Protein AF-L9VVY2-F1 (afdb_monomer_lite)

Foldseek 3Di:
DVVVVVVLVVVLVVLLVVLVVLLVVLVVVLVVCVVVVNVVSVVVSVVSNVVSVVVNVVSVVVVVD

Radius of gyration: 15.57 Å; chains: 1; bounding box: 33×15×44 Å

pLDDT: mean 87.27, std 6.79, range [58.5, 94.38]

Organism: NCBI:txid1230460

Secondary structure (DSSP, 8-state):
-HHHHHHHHHHHHHHHHHHHHHHHHHHHHHHHHHHTT-HHHHHHHHHHHHHHHHHHHHHHHHHT-

Structure (mmCIF, N/CA/C/O backbone):
data_AF-L9VVY2-F1
#
_entry.id   AF-L9VVY2-F1
#
loop_
_atom_site.group_PDB
_atom_site.id
_atom_site.type_symbol
_atom_site.label_atom_id
_atom_site.label_alt_id
_atom_site.label_comp_id
_atom_site.label_asym_id
_atom_site.label_entity_id
_atom_site.label_seq_id
_atom_site.pdbx_PDB_ins_code
_atom_site.Cartn_x
_atom_site.Cartn_y
_atom_site.Cartn_z
_atom_site.occupancy
_atom_site.B_iso_or_equiv
_atom_site.auth_seq_id
_atom_site.auth_comp_id
_atom_site.auth_asym_id
_atom_site.auth_atom_id
_atom_site.pdbx_PDB_model_num
ATOM 1 N N . MET A 1 1 ? -24.086 -2.047 23.347 1.00 64.12 1 MET A N 1
ATOM 2 C CA . MET A 1 1 ? -22.755 -1.397 23.294 1.00 64.12 1 MET A CA 1
ATOM 3 C C . MET A 1 1 ? -21.613 -2.374 22.993 1.00 64.12 1 MET A C 1
ATOM 5 O O . MET A 1 1 ? -20.968 -2.194 21.972 1.00 64.12 1 MET A O 1
ATOM 9 N N . ARG A 1 2 ? -21.384 -3.440 23.784 1.00 80.62 2 ARG A N 1
ATOM 10 C CA . ARG A 1 2 ? -20.261 -4.391 23.569 1.00 80.62 2 ARG A CA 1
ATOM 11 C C . ARG A 1 2 ? -20.221 -5.041 22.175 1.00 80.62 2 ARG A C 1
ATOM 13 O O . ARG A 1 2 ? -19.157 -5.126 21.581 1.00 80.62 2 ARG A O 1
ATOM 20 N N . GLN A 1 3 ? -21.368 -5.461 21.638 1.00 78.56 3 GLN A N 1
ATOM 21 C CA . GLN A 1 3 ? -21.439 -6.062 20.297 1.00 78.56 3 GLN A CA 1
ATOM 22 C C . GLN A 1 3 ? -21.099 -5.065 19.179 1.00 78.56 3 GLN A C 1
ATOM 24 O O . GLN A 1 3 ? -20.391 -5.425 18.248 1.00 78.56 3 GLN A O 1
ATOM 29 N N . LEU A 1 4 ? -21.528 -3.805 19.302 1.00 75.81 4 LEU A N 1
ATOM 30 C CA . LEU A 1 4 ? -21.211 -2.759 18.322 1.00 75.81 4 LEU A CA 1
ATOM 31 C C . LEU A 1 4 ? -19.701 -2.491 18.266 1.00 75.81 4 LEU A C 1
ATOM 33 O O . LEU A 1 4 ? -19.132 -2.430 17.185 1.00 75.81 4 LEU A O 1
ATOM 37 N N . MET A 1 5 ? -19.038 -2.420 19.422 1.00 80.31 5 MET A N 1
ATOM 38 C CA . MET A 1 5 ? -17.589 -2.201 19.501 1.00 80.31 5 MET A CA 1
ATOM 39 C C . MET A 1 5 ? -16.787 -3.347 18.858 1.00 80.31 5 MET A C 1
ATOM 41 O O . MET A 1 5 ? -15.804 -3.104 18.163 1.00 80.31 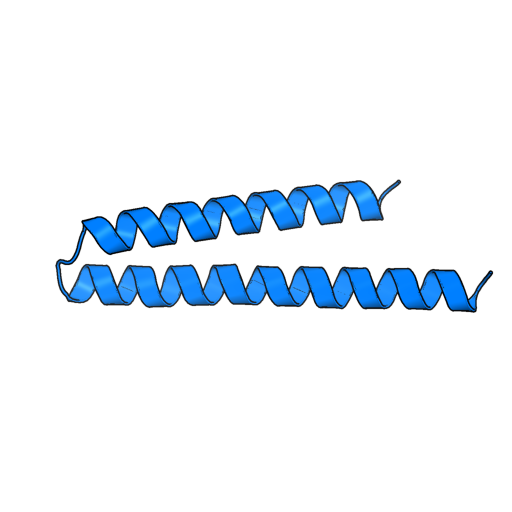5 MET A O 1
ATOM 45 N N . VAL A 1 6 ? -17.241 -4.594 19.030 1.00 81.81 6 VAL A N 1
ATOM 46 C CA . VAL A 1 6 ? -16.638 -5.776 18.387 1.00 81.81 6 VAL A CA 1
ATOM 47 C C . VAL A 1 6 ? -16.791 -5.721 16.864 1.00 81.81 6 VAL A C 1
ATOM 49 O O . VAL A 1 6 ? -15.833 -6.001 16.148 1.00 81.81 6 VAL A O 1
ATOM 52 N N . VAL A 1 7 ? -17.960 -5.309 16.366 1.00 84.75 7 VAL A N 1
ATOM 53 C CA . VAL A 1 7 ? -18.206 -5.155 14.924 1.00 84.75 7 VAL A CA 1
ATOM 54 C C . VAL A 1 7 ? -17.298 -4.080 14.322 1.00 84.75 7 VAL A C 1
ATOM 56 O O . VAL A 1 7 ? -16.660 -4.336 13.307 1.00 84.75 7 VAL A O 1
ATOM 59 N N . PHE A 1 8 ? -17.163 -2.916 14.964 1.00 81.94 8 PHE A N 1
ATOM 60 C CA . PHE A 1 8 ? -16.243 -1.869 14.500 1.00 81.94 8 PHE A CA 1
ATOM 61 C C . PHE A 1 8 ? -14.777 -2.327 14.499 1.00 81.94 8 PHE A C 1
ATOM 63 O O . PHE A 1 8 ? -14.055 -2.055 13.539 1.00 81.94 8 PHE A O 1
ATOM 70 N N . GLY A 1 9 ? -14.349 -3.069 15.527 1.00 83.50 9 GLY A N 1
ATOM 71 C CA . GLY A 1 9 ? -13.000 -3.634 15.592 1.00 83.50 9 GLY A CA 1
ATOM 72 C C . GLY A 1 9 ? -12.706 -4.612 14.451 1.00 83.50 9 GLY A C 1
ATOM 73 O O . GLY A 1 9 ? -11.673 -4.496 13.794 1.00 83.50 9 GLY A O 1
ATOM 74 N N . ILE A 1 10 ? -13.633 -5.533 14.165 1.00 88.31 10 ILE A N 1
ATOM 75 C CA . ILE A 1 10 ? -13.488 -6.491 13.058 1.00 88.31 10 ILE A CA 1
ATOM 76 C C . ILE A 1 10 ? -13.485 -5.764 11.709 1.00 88.31 10 ILE A C 1
ATOM 78 O O . ILE A 1 10 ? -12.603 -6.010 10.891 1.00 88.31 10 ILE A O 1
ATOM 82 N N . SER A 1 11 ? -14.421 -4.839 11.481 1.00 87.31 11 SER A N 1
ATOM 83 C CA . SER A 1 11 ? -14.507 -4.095 10.219 1.00 87.31 11 SER A CA 1
ATOM 84 C C . SER A 1 11 ? -13.240 -3.285 9.937 1.00 87.31 11 SER A C 1
ATOM 86 O O . SER A 1 11 ? -12.760 -3.273 8.803 1.00 87.31 11 SER A O 1
ATOM 88 N N . SER A 1 12 ? -12.656 -2.660 10.964 1.00 86.81 12 SER A N 1
ATOM 89 C CA . SER A 1 12 ? -11.375 -1.954 10.852 1.00 86.81 12 SER A CA 1
ATOM 90 C C . SER A 1 12 ? -10.235 -2.907 10.479 1.00 86.81 12 SER A C 1
ATOM 92 O O . SER A 1 12 ? -9.502 -2.652 9.525 1.00 86.81 12 SER A O 1
ATOM 94 N N . ALA A 1 13 ? -10.134 -4.058 11.151 1.00 87.19 13 ALA A N 1
ATOM 95 C CA . ALA A 1 13 ? -9.107 -5.056 10.855 1.00 87.19 13 ALA A CA 1
ATOM 96 C C . ALA A 1 13 ? -9.219 -5.613 9.423 1.00 87.19 13 ALA A C 1
ATOM 98 O O . ALA A 1 13 ? -8.217 -5.706 8.714 1.00 87.19 13 ALA A O 1
ATOM 99 N N . VAL A 1 14 ? -10.436 -5.928 8.967 1.00 93.00 14 VAL A N 1
ATOM 100 C CA . VAL A 1 14 ? -10.695 -6.415 7.600 1.00 93.00 14 VAL A CA 1
ATOM 101 C C . VAL A 1 14 ? -10.346 -5.351 6.561 1.00 93.00 14 VAL A C 1
ATOM 103 O O . VAL A 1 14 ? -9.714 -5.654 5.547 1.00 93.00 14 VAL A O 1
ATOM 106 N N . THR A 1 15 ? -10.703 -4.094 6.827 1.00 91.06 15 THR A N 1
ATOM 107 C CA . THR A 1 15 ? -10.363 -2.970 5.946 1.00 91.06 15 THR A CA 1
ATOM 108 C C . THR A 1 15 ? -8.847 -2.801 5.852 1.00 91.06 15 THR A C 1
ATOM 110 O O . THR A 1 15 ? -8.308 -2.731 4.751 1.00 91.06 15 THR A O 1
ATOM 113 N N . GLY A 1 16 ? -8.139 -2.821 6.985 1.00 89.81 16 GLY A N 1
ATOM 114 C CA . GLY A 1 16 ? -6.679 -2.720 7.022 1.00 89.81 16 GLY A CA 1
ATOM 115 C C . GLY A 1 16 ? -5.984 -3.847 6.252 1.00 89.81 16 GLY A C 1
ATOM 116 O O . GLY A 1 16 ? -5.082 -3.580 5.459 1.00 89.81 16 GLY A O 1
ATOM 117 N N . LEU A 1 17 ? -6.446 -5.092 6.416 1.00 93.19 17 LEU A N 1
ATOM 118 C CA . LEU A 1 17 ? -5.942 -6.245 5.660 1.00 93.19 17 LEU A CA 1
ATOM 119 C C . LEU A 1 17 ? -6.171 -6.091 4.152 1.00 93.19 17 LEU A C 1
ATOM 121 O O . LEU A 1 17 ? -5.264 -6.347 3.365 1.00 93.19 17 LEU A O 1
ATOM 125 N N . THR A 1 18 ? -7.358 -5.637 3.751 1.00 92.94 18 THR A N 1
ATOM 126 C CA . THR A 1 18 ? -7.706 -5.434 2.337 1.00 92.94 18 THR A CA 1
ATOM 127 C C . THR A 1 18 ? -6.796 -4.394 1.693 1.00 92.94 18 THR A C 1
ATOM 129 O O . THR A 1 18 ? -6.254 -4.630 0.616 1.00 92.94 18 THR A O 1
ATOM 132 N N . ILE A 1 19 ? -6.567 -3.265 2.368 1.00 93.12 19 ILE A N 1
ATOM 133 C CA . ILE A 1 19 ? -5.669 -2.232 1.848 1.00 93.12 19 ILE A CA 1
ATOM 134 C C . ILE A 1 19 ? -4.221 -2.744 1.801 1.00 93.12 19 ILE A C 1
ATOM 136 O O . ILE A 1 19 ? -3.516 -2.486 0.828 1.00 93.12 19 ILE A O 1
ATOM 140 N N . GLY A 1 20 ? -3.790 -3.532 2.792 1.00 90.94 20 GLY A N 1
ATOM 141 C CA . GLY A 1 20 ? -2.481 -4.191 2.773 1.00 90.94 20 GLY A CA 1
ATOM 142 C C . GLY A 1 20 ? -2.282 -5.083 1.542 1.00 90.94 20 GLY A C 1
ATOM 143 O O . GLY A 1 20 ? -1.245 -5.000 0.888 1.00 90.94 20 GLY A O 1
ATOM 144 N N . LEU A 1 21 ? -3.298 -5.868 1.169 1.00 94.38 21 LEU A N 1
ATOM 145 C CA . LEU A 1 21 ? -3.269 -6.697 -0.043 1.00 94.38 21 LEU A CA 1
ATOM 146 C C . LEU A 1 21 ? -3.194 -5.860 -1.326 1.00 94.38 21 LEU A C 1
ATOM 148 O O . LEU A 1 21 ? -2.469 -6.230 -2.247 1.00 94.38 21 LEU A O 1
ATOM 152 N N . ILE A 1 22 ? -3.891 -4.720 -1.384 1.00 92.81 22 ILE A N 1
ATOM 153 C CA . ILE A 1 22 ? -3.804 -3.788 -2.521 1.00 92.81 22 ILE A CA 1
ATOM 154 C C . ILE A 1 22 ? -2.368 -3.283 -2.686 1.00 92.81 22 ILE A C 1
ATOM 156 O O . ILE A 1 22 ? -1.852 -3.288 -3.801 1.00 92.81 22 ILE A O 1
ATOM 160 N N . VAL A 1 23 ? -1.705 -2.905 -1.586 1.00 93.38 23 VAL A N 1
ATOM 161 C CA . VAL A 1 23 ? -0.300 -2.471 -1.609 1.00 93.38 23 VAL A CA 1
ATOM 162 C C . VAL A 1 23 ? 0.594 -3.584 -2.152 1.00 93.38 23 VAL A C 1
ATOM 164 O O . VAL A 1 23 ? 1.352 -3.355 -3.092 1.00 93.38 23 VAL A O 1
ATOM 167 N N . THR A 1 24 ? 0.496 -4.798 -1.601 1.00 93.19 24 THR A N 1
ATOM 168 C CA . THR A 1 24 ? 1.321 -5.930 -2.048 1.00 93.19 24 THR A CA 1
ATOM 169 C C . THR A 1 24 ? 1.108 -6.244 -3.529 1.00 93.19 24 THR A C 1
ATOM 171 O O . THR A 1 24 ? 2.089 -6.400 -4.253 1.00 93.19 24 THR A O 1
ATOM 174 N N . ASN A 1 25 ? -0.141 -6.264 -4.000 1.00 93.44 25 ASN A N 1
ATOM 175 C CA . ASN A 1 25 ? -0.452 -6.505 -5.408 1.00 93.44 25 ASN A CA 1
ATOM 176 C C . ASN A 1 25 ? 0.089 -5.393 -6.314 1.00 93.44 25 ASN A C 1
ATOM 178 O O . ASN A 1 25 ? 0.678 -5.691 -7.347 1.00 93.44 25 ASN A O 1
ATOM 182 N N . ALA A 1 26 ? -0.057 -4.123 -5.925 1.00 90.38 26 ALA A N 1
ATOM 183 C CA . ALA A 1 26 ? 0.466 -3.001 -6.701 1.00 90.38 26 ALA A CA 1
ATOM 184 C C . ALA A 1 26 ? 1.994 -3.081 -6.850 1.00 90.38 26 ALA A C 1
ATOM 186 O O . ALA A 1 26 ? 2.515 -2.885 -7.944 1.00 90.38 26 ALA A O 1
ATOM 187 N N . PHE A 1 27 ? 2.717 -3.450 -5.787 1.00 88.94 27 PHE A N 1
ATOM 188 C CA . PHE A 1 27 ? 4.165 -3.664 -5.868 1.00 88.94 27 PHE A CA 1
ATOM 189 C C . PHE A 1 27 ? 4.546 -4.867 -6.736 1.00 88.94 27 PHE A C 1
ATOM 191 O O . PHE A 1 27 ? 5.532 -4.794 -7.466 1.00 88.94 27 PHE A O 1
ATOM 198 N N . GLN A 1 28 ? 3.794 -5.969 -6.671 1.00 92.75 28 GLN A N 1
ATOM 199 C CA . GLN A 1 28 ? 4.049 -7.145 -7.508 1.00 92.75 28 GLN A CA 1
ATOM 200 C C . GLN A 1 28 ? 3.851 -6.836 -8.992 1.00 92.75 28 GLN A C 1
ATOM 202 O O . GLN A 1 28 ? 4.734 -7.137 -9.793 1.00 92.75 28 GLN A O 1
ATOM 207 N N . ILE A 1 29 ? 2.737 -6.190 -9.343 1.00 91.12 29 ILE A N 1
ATOM 208 C CA . ILE A 1 29 ? 2.454 -5.801 -10.725 1.00 91.12 29 ILE A CA 1
ATOM 209 C C . ILE A 1 29 ? 3.469 -4.752 -11.183 1.00 91.12 29 ILE A C 1
ATOM 211 O O . ILE A 1 29 ? 4.067 -4.915 -12.237 1.00 91.12 29 ILE A O 1
ATOM 215 N N . GLY A 1 30 ? 3.770 -3.742 -10.362 1.00 89.69 30 GLY A N 1
ATOM 216 C CA . GLY A 1 30 ? 4.791 -2.744 -10.684 1.00 89.69 30 GLY A CA 1
ATOM 217 C C . GLY A 1 30 ? 6.157 -3.367 -10.991 1.00 89.69 30 GLY A C 1
ATOM 218 O O . GLY A 1 30 ? 6.792 -2.988 -11.966 1.00 89.69 30 GLY A O 1
ATOM 219 N N . GLN A 1 31 ? 6.601 -4.371 -10.227 1.00 89.88 31 GLN A N 1
ATOM 220 C CA . GLN A 1 31 ? 7.851 -5.076 -10.539 1.00 89.88 31 GLN A CA 1
ATOM 221 C C . GLN A 1 31 ? 7.776 -5.915 -11.819 1.00 89.88 31 GLN A C 1
ATOM 223 O O . GLN A 1 31 ? 8.768 -6.016 -12.539 1.00 89.88 31 GLN A O 1
ATOM 228 N N . GLN A 1 32 ? 6.617 -6.498 -12.119 1.00 91.88 32 GLN A N 1
ATOM 229 C CA . GLN A 1 32 ? 6.402 -7.202 -13.378 1.00 91.88 32 GLN A CA 1
ATOM 230 C C . GLN A 1 32 ? 6.468 -6.239 -14.573 1.00 91.88 32 GLN A C 1
ATOM 232 O O . GLN A 1 32 ? 7.134 -6.551 -15.555 1.00 91.88 32 GLN A O 1
ATOM 237 N N . GLU A 1 33 ? 5.858 -5.059 -14.465 1.00 89.50 33 GLU A N 1
ATOM 238 C CA . GLU A 1 33 ? 5.866 -4.042 -15.524 1.00 89.50 33 GLU A CA 1
ATOM 239 C C . GLU A 1 33 ? 7.267 -3.444 -15.755 1.00 89.50 33 GLU A C 1
ATOM 241 O O . GLU A 1 33 ? 7.629 -3.123 -16.888 1.00 89.50 33 GLU A O 1
ATOM 246 N N . VAL A 1 34 ? 8.107 -3.367 -14.709 1.00 89.31 34 VAL A N 1
ATOM 247 C CA . VAL A 1 34 ? 9.540 -3.043 -14.864 1.00 89.31 34 VAL A CA 1
ATOM 248 C C . VAL A 1 34 ? 10.236 -4.087 -15.741 1.00 89.31 34 VAL A C 1
ATOM 250 O O . VAL A 1 34 ? 11.025 -3.725 -16.611 1.00 89.31 34 VAL A O 1
ATOM 253 N N . ALA A 1 35 ? 9.942 -5.376 -15.542 1.00 87.88 35 ALA A N 1
ATOM 254 C CA . ALA A 1 35 ? 10.544 -6.456 -16.325 1.00 87.88 35 ALA A CA 1
ATOM 255 C C . ALA A 1 35 ? 10.080 -6.475 -17.794 1.00 87.88 35 ALA A C 1
ATOM 257 O O . ALA A 1 35 ? 10.775 -7.035 -18.640 1.00 87.88 35 ALA A O 1
ATOM 258 N N . THR A 1 36 ? 8.933 -5.867 -18.103 1.00 90.56 36 THR A N 1
ATOM 259 C CA . THR A 1 36 ? 8.397 -5.727 -19.466 1.00 90.56 36 THR A CA 1
ATOM 260 C C . THR A 1 36 ? 8.684 -4.361 -20.094 1.00 90.56 36 THR A C 1
ATOM 262 O O . THR A 1 36 ? 8.130 -4.059 -21.147 1.00 90.56 36 THR A O 1
ATOM 265 N N . GLU A 1 37 ? 9.528 -3.537 -19.460 1.00 89.00 37 GLU A N 1
ATOM 266 C CA . GLU A 1 37 ? 9.911 -2.187 -19.911 1.00 89.00 37 GLU A CA 1
ATOM 267 C C . GLU A 1 37 ? 8.728 -1.203 -20.062 1.00 89.00 37 GLU A C 1
ATOM 269 O O . GLU A 1 37 ? 8.823 -0.193 -20.760 1.00 89.00 37 GLU A O 1
ATOM 274 N N . ASN A 1 38 ? 7.616 -1.451 -19.364 1.00 88.88 38 ASN A N 1
ATOM 275 C CA . ASN A 1 38 ? 6.416 -0.616 -19.415 1.00 88.88 38 ASN A CA 1
ATOM 276 C C . ASN A 1 38 ? 6.408 0.421 -18.280 1.00 88.88 38 ASN A C 1
ATOM 278 O O . ASN A 1 38 ? 5.709 0.289 -17.274 1.00 88.88 38 ASN A O 1
ATOM 282 N N . ILE A 1 39 ? 7.234 1.456 -18.430 1.00 84.50 39 ILE A N 1
ATOM 283 C CA . ILE A 1 39 ? 7.521 2.439 -17.372 1.00 84.50 39 ILE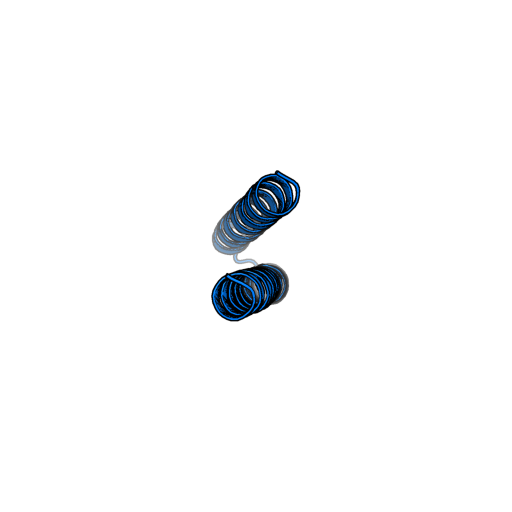 A CA 1
ATOM 284 C C . ILE A 1 39 ? 6.290 3.262 -16.953 1.00 84.50 39 ILE A C 1
ATOM 286 O O . ILE A 1 39 ? 6.177 3.632 -15.782 1.00 84.50 39 ILE A O 1
ATOM 290 N N . ASP A 1 40 ? 5.347 3.507 -17.865 1.00 86.31 40 ASP A N 1
ATOM 291 C CA . ASP A 1 40 ? 4.126 4.265 -17.566 1.00 86.31 40 ASP A CA 1
ATOM 292 C C . ASP A 1 40 ? 3.249 3.522 -16.544 1.00 86.31 40 ASP A C 1
ATOM 294 O O . ASP A 1 40 ? 2.844 4.095 -15.529 1.00 86.31 40 ASP A O 1
ATOM 298 N N . ALA A 1 41 ? 3.059 2.213 -16.738 1.00 85.06 41 ALA A N 1
ATOM 299 C CA . ALA A 1 41 ? 2.304 1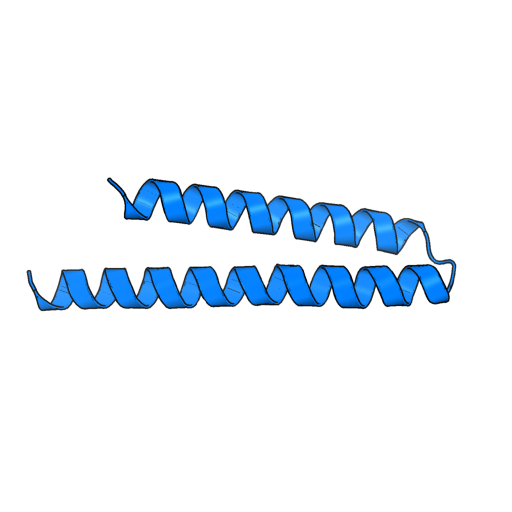.373 -15.811 1.00 85.06 41 ALA A CA 1
ATOM 300 C C . ALA A 1 41 ? 2.976 1.285 -14.428 1.00 85.06 41 ALA A C 1
ATOM 302 O O . ALA A 1 41 ? 2.300 1.323 -13.399 1.00 85.06 41 ALA A O 1
ATOM 303 N N . VAL A 1 42 ? 4.314 1.243 -14.370 1.00 89.69 42 VAL A N 1
ATOM 304 C CA . VAL A 1 42 ? 5.062 1.259 -13.097 1.00 89.69 42 VAL A CA 1
ATOM 305 C C . VAL A 1 42 ? 4.732 2.513 -12.283 1.00 89.69 42 VAL A C 1
ATOM 307 O O . VAL A 1 42 ? 4.488 2.421 -11.076 1.00 89.69 42 VAL A O 1
ATOM 310 N N . GLY A 1 43 ? 4.688 3.680 -12.935 1.00 87.12 43 GLY A N 1
ATOM 311 C CA . GLY A 1 43 ? 4.321 4.945 -12.299 1.00 87.12 43 GLY A CA 1
ATOM 312 C C . GLY A 1 43 ? 2.909 4.917 -11.710 1.00 87.12 43 GLY A C 1
ATOM 313 O O . GLY A 1 43 ? 2.710 5.324 -10.563 1.00 87.12 43 GLY A O 1
ATOM 314 N N . GLU A 1 44 ? 1.944 4.372 -12.451 1.00 90.00 44 GLU A N 1
ATOM 315 C CA . GLU A 1 44 ? 0.558 4.224 -11.993 1.00 90.00 44 GLU A CA 1
ATOM 316 C C . GLU A 1 44 ? 0.455 3.327 -10.750 1.00 90.00 44 GLU A C 1
ATOM 318 O O . GLU A 1 44 ? -0.193 3.697 -9.764 1.00 90.00 44 GLU A O 1
ATOM 323 N N . PHE A 1 45 ? 1.152 2.187 -10.730 1.00 89.81 45 PHE A N 1
ATOM 324 C CA . PHE A 1 45 ? 1.123 1.273 -9.584 1.00 89.81 45 PHE A CA 1
ATOM 325 C C . PHE A 1 45 ? 1.828 1.830 -8.341 1.00 89.81 45 PHE A C 1
ATOM 327 O O . PHE A 1 45 ? 1.383 1.567 -7.219 1.00 89.81 45 PHE A O 1
ATOM 334 N N . ILE A 1 46 ? 2.866 2.657 -8.507 1.00 88.81 46 ILE A N 1
ATOM 335 C CA . ILE A 1 46 ? 3.475 3.397 -7.391 1.00 88.81 46 ILE A CA 1
ATOM 336 C C . ILE A 1 46 ? 2.451 4.350 -6.766 1.00 88.81 46 ILE A C 1
ATOM 338 O O . ILE A 1 46 ? 2.315 4.387 -5.540 1.00 88.81 46 ILE A O 1
ATOM 342 N N . VAL A 1 47 ? 1.696 5.090 -7.584 1.00 92.62 47 VAL A N 1
ATOM 343 C CA . VAL A 1 47 ? 0.654 6.005 -7.092 1.00 92.62 47 VAL A CA 1
ATOM 344 C C . VAL A 1 47 ? -0.428 5.235 -6.334 1.00 92.62 47 VAL A C 1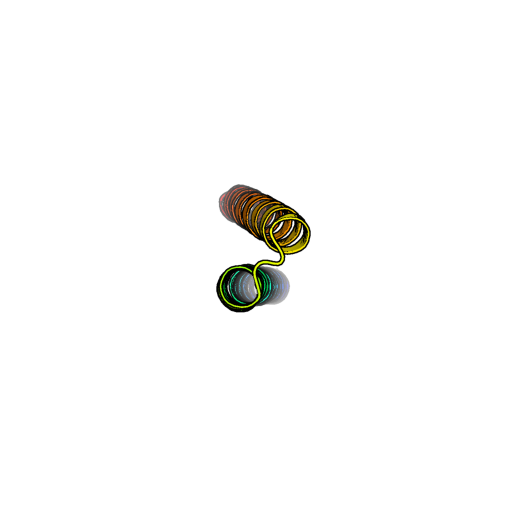
ATOM 346 O O . VAL A 1 47 ? -0.764 5.617 -5.213 1.00 92.62 47 VAL A O 1
ATOM 349 N N . VAL A 1 48 ? -0.908 4.110 -6.876 1.00 92.81 48 VAL A N 1
ATOM 350 C CA . VAL A 1 48 ? -1.881 3.234 -6.197 1.00 92.81 48 VAL A CA 1
ATOM 351 C C . VAL A 1 48 ? -1.351 2.759 -4.838 1.00 92.81 48 VAL A C 1
ATOM 353 O O . VAL A 1 48 ? -2.069 2.835 -3.836 1.00 92.81 48 VAL A O 1
ATOM 356 N N . GLY A 1 49 ? -0.088 2.325 -4.772 1.00 89.62 49 GLY A N 1
ATOM 357 C CA . GLY A 1 49 ? 0.557 1.905 -3.526 1.00 89.62 49 GLY A CA 1
ATOM 358 C C . GLY A 1 49 ? 0.625 3.026 -2.484 1.00 89.62 49 GLY A C 1
ATOM 359 O O . GLY A 1 49 ? 0.282 2.813 -1.319 1.00 89.62 49 GLY A O 1
ATOM 360 N N . LEU A 1 50 ? 0.995 4.242 -2.895 1.00 91.88 50 LEU A N 1
ATOM 3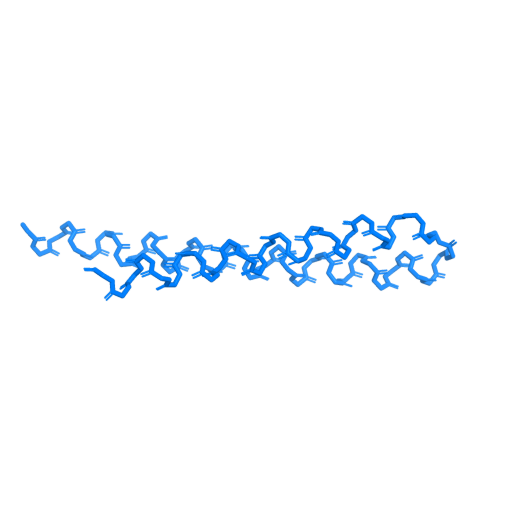61 C CA . LEU A 1 50 ? 1.042 5.413 -2.013 1.00 91.88 50 LEU A CA 1
ATOM 362 C C . LEU A 1 50 ? -0.351 5.811 -1.505 1.00 91.88 50 LEU A C 1
ATOM 364 O O . LEU A 1 50 ? -0.516 6.066 -0.310 1.00 91.88 50 LEU A O 1
ATOM 368 N N . THR A 1 51 ? -1.369 5.816 -2.371 1.00 92.69 51 THR A N 1
ATOM 369 C CA . THR A 1 51 ? -2.759 6.092 -1.977 1.00 92.69 51 THR A CA 1
ATOM 370 C C . THR A 1 51 ? -3.265 5.072 -0.956 1.00 92.69 5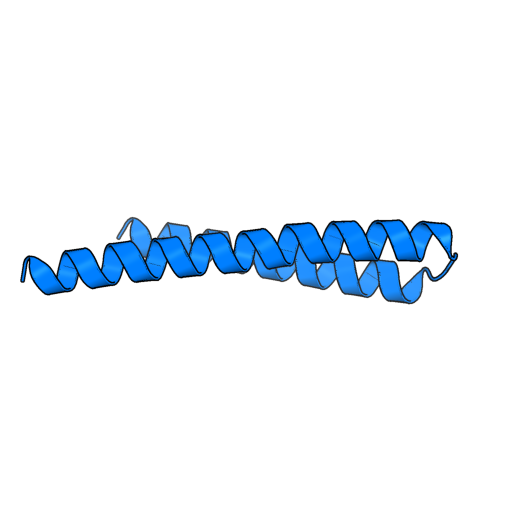1 THR A C 1
ATOM 372 O O . THR A 1 51 ? -3.881 5.448 0.043 1.00 92.69 51 THR A O 1
ATOM 375 N N . ALA A 1 52 ? -2.959 3.789 -1.152 1.00 91.81 52 ALA A N 1
ATOM 376 C CA . ALA A 1 52 ? -3.323 2.729 -0.219 1.00 91.81 52 ALA A CA 1
ATOM 377 C C . ALA A 1 52 ? -2.622 2.887 1.149 1.00 91.81 52 ALA A C 1
ATOM 379 O O . ALA A 1 52 ? -3.263 2.761 2.194 1.00 91.81 52 ALA A O 1
ATOM 380 N N . ILE A 1 53 ? -1.339 3.264 1.176 1.00 91.25 53 ILE A N 1
ATOM 381 C CA . ILE A 1 53 ? -0.624 3.558 2.431 1.00 91.25 53 ILE A CA 1
ATOM 382 C C . ILE A 1 53 ? -1.279 4.727 3.180 1.00 91.25 53 ILE A C 1
ATOM 384 O O . ILE A 1 53 ? -1.500 4.636 4.389 1.00 91.25 53 ILE A O 1
ATOM 388 N N . ILE A 1 54 ? -1.639 5.808 2.479 1.00 92.00 54 ILE A N 1
ATOM 389 C CA . ILE A 1 54 ? -2.344 6.952 3.081 1.00 92.00 54 ILE A CA 1
ATOM 390 C C . ILE A 1 54 ? -3.683 6.504 3.683 1.00 92.00 54 ILE A C 1
ATOM 392 O O . ILE A 1 54 ? -3.994 6.869 4.817 1.00 92.00 54 ILE A O 1
ATOM 396 N N . ALA A 1 55 ? -4.445 5.664 2.977 1.00 88.44 55 ALA A N 1
ATOM 397 C CA . ALA A 1 55 ? -5.711 5.130 3.474 1.00 88.44 55 ALA A CA 1
ATOM 398 C C . ALA A 1 55 ? -5.540 4.300 4.762 1.00 88.44 55 ALA A C 1
ATOM 400 O O . ALA A 1 55 ? -6.323 4.463 5.699 1.00 88.44 55 ALA A O 1
ATOM 401 N N . ILE A 1 56 ? -4.487 3.475 4.860 1.00 89.88 56 ILE A N 1
ATOM 402 C CA . ILE A 1 56 ? -4.154 2.745 6.098 1.00 89.88 56 ILE A CA 1
ATOM 403 C C . ILE A 1 56 ? -3.838 3.713 7.237 1.00 89.88 56 ILE A C 1
ATOM 405 O O . ILE A 1 56 ? -4.298 3.503 8.358 1.00 89.88 56 ILE A O 1
ATOM 409 N N . GLN A 1 57 ? -3.076 4.777 6.976 1.00 86.19 57 GLN A N 1
ATOM 410 C CA . GLN A 1 57 ? -2.734 5.746 8.019 1.00 86.19 57 GLN A CA 1
ATOM 411 C C . GLN A 1 57 ? -3.962 6.507 8.530 1.00 86.19 57 GLN A C 1
ATOM 413 O O . GLN A 1 57 ? -4.097 6.711 9.737 1.00 86.19 57 GLN A O 1
ATOM 418 N N . LEU A 1 58 ? -4.892 6.866 7.642 1.00 88.88 58 LEU A N 1
ATOM 419 C CA . LEU A 1 58 ? -6.164 7.481 8.025 1.00 88.88 58 LEU A CA 1
ATOM 420 C C . LEU A 1 58 ? -7.039 6.517 8.837 1.00 88.88 58 LEU A C 1
ATOM 422 O O . LEU A 1 58 ? -7.584 6.909 9.868 1.00 88.88 58 LEU A O 1
ATOM 426 N N . LEU A 1 59 ? -7.123 5.246 8.431 1.00 87.62 59 LEU A N 1
ATOM 427 C CA . LEU A 1 59 ? -7.827 4.211 9.192 1.00 87.62 59 LEU A CA 1
ATOM 428 C C . LEU A 1 59 ? -7.209 4.019 10.588 1.00 87.62 59 LEU A C 1
ATOM 430 O O . LEU A 1 59 ? -7.930 3.942 11.583 1.00 87.62 59 LEU A O 1
ATOM 434 N N . ALA A 1 60 ? -5.876 3.997 10.676 1.00 83.38 60 ALA A N 1
ATOM 435 C CA . ALA A 1 60 ? -5.156 3.885 11.939 1.00 83.38 60 ALA A CA 1
ATOM 436 C C . ALA A 1 60 ? -5.421 5.089 12.858 1.00 83.38 60 ALA A C 1
ATOM 438 O O . ALA A 1 60 ? -5.627 4.895 14.056 1.00 83.38 60 ALA A O 1
ATOM 439 N N . LEU A 1 61 ? -5.469 6.310 12.312 1.00 87.44 61 LEU A N 1
ATOM 440 C CA . LEU A 1 61 ? -5.805 7.524 13.062 1.00 87.44 61 LEU A CA 1
ATOM 441 C C . LEU A 1 61 ? -7.220 7.458 13.650 1.00 87.44 61 LEU A C 1
ATOM 443 O O . LEU A 1 61 ? -7.400 7.735 14.831 1.00 87.44 61 LEU A O 1
ATOM 447 N N . VAL A 1 62 ? -8.207 7.040 12.852 1.00 80.44 62 VAL A N 1
ATOM 448 C CA . VAL A 1 62 ? -9.600 6.896 13.309 1.00 80.44 62 VAL A CA 1
ATOM 449 C C . VAL A 1 62 ? -9.733 5.801 14.366 1.00 80.44 62 VAL A C 1
ATOM 451 O O . VAL A 1 62 ? -10.506 5.953 15.298 1.00 80.44 62 VAL A O 1
ATOM 454 N N . SER A 1 63 ? -8.958 4.717 14.272 1.00 74.50 63 SER A N 1
ATOM 455 C CA . SER A 1 63 ? -9.031 3.611 15.237 1.00 74.50 63 SER A CA 1
ATOM 456 C C . SER A 1 63 ? -8.487 3.937 16.637 1.00 74.50 63 SER A C 1
ATOM 458 O O . SER A 1 63 ? -8.692 3.154 17.564 1.00 74.50 63 SER A O 1
ATOM 460 N N . ARG A 1 64 ? -7.757 5.052 16.783 1.00 69.06 64 ARG A N 1
ATOM 461 C CA . ARG A 1 64 ? -7.133 5.494 18.041 1.00 69.06 64 ARG A CA 1
ATOM 462 C C . ARG A 1 64 ? -7.931 6.574 18.786 1.00 69.06 64 ARG A C 1
ATOM 464 O O . ARG A 1 64 ? -7.590 6.836 19.937 1.00 69.06 64 ARG A O 1
ATOM 471 N N . ASN A 1 65 ? -8.932 7.183 18.145 1.00 58.50 65 ASN A N 1
ATOM 472 C CA . ASN A 1 65 ? -9.820 8.203 18.722 1.00 58.50 65 ASN A CA 1
ATOM 473 C C . ASN A 1 65 ? -11.154 7.589 19.153 1.00 58.50 65 ASN A C 1
ATOM 475 O O . ASN A 1 65 ? -11.721 8.091 20.147 1.00 58.50 65 ASN A O 1
#

Sequence (65 aa):
MRQLMVVFGISSAVTGLTIGLIVTNAFQIGQQEVATENIDAVGEFIVVGLTAIIAIQLLALVSRN